Protein AF-A0A7S4JV51-F1 (afdb_monomer_lite)

pLDDT: mean 73.2, std 13.39, range [43.12, 92.25]

Organism: NCBI:txid265563

Secondary structure (DSSP, 8-state):
--HHHHHHHHHHHHHHHHHHHHHHHHHHHHHHHHHHHHGGGS--SSS--TT-PPPHHHHHHHHHHHHHHHS-HHHHHHHHHHHHHHHTSS--GGGGTS-S---HHHHHHHHHHHHHHHHHHHHHHHHHHHHHHS--

Foldseek 3Di:
DDPVVVVVVCVVCVVVVVVVVVVVVVVVVVVVVVCVVVCVVVVVVPDDDDPDQQDLVNLLVVLVVVLCVPDDPVVNVVVVVVVVVQVVDPDPPCQLVPPDPHDVSSVSSNVRSVVVNVVSVVVVVVVVVVVVVVPD

Radius of gyration: 22.99 Å; chains: 1; bounding box: 44×38×78 Å

Structure (mmCIF, N/CA/C/O backbone):
data_AF-A0A7S4JV51-F1
#
_entry.id   AF-A0A7S4JV51-F1
#
loop_
_atom_site.group_PDB
_atom_site.id
_atom_site.type_symbol
_atom_site.label_atom_id
_atom_site.label_alt_id
_atom_site.label_comp_id
_atom_site.label_asym_id
_atom_site.label_entity_id
_atom_site.label_seq_id
_atom_site.pdbx_PDB_ins_code
_atom_site.Cartn_x
_atom_site.Cartn_y
_atom_site.Cartn_z
_atom_site.occupancy
_atom_site.B_iso_or_equiv
_atom_site.auth_seq_id
_atom_site.auth_comp_id
_atom_site.auth_asym_id
_atom_site.auth_atom_id
_atom_site.pdbx_PDB_model_num
ATOM 1 N N . MET A 1 1 ? 30.224 0.756 -30.812 1.00 53.91 1 MET A N 1
ATOM 2 C CA . MET A 1 1 ? 29.598 -0.588 -30.850 1.00 53.91 1 MET A CA 1
ATOM 3 C C . MET A 1 1 ? 28.277 -0.477 -31.598 1.00 53.91 1 MET A C 1
ATOM 5 O O . MET A 1 1 ? 27.498 0.399 -31.263 1.00 53.91 1 MET A O 1
ATOM 9 N N . SER A 1 2 ? 28.060 -1.283 -32.641 1.00 64.44 2 SER A N 1
ATOM 10 C CA . SER A 1 2 ? 26.868 -1.190 -33.503 1.00 64.44 2 SER A CA 1
ATOM 11 C C . SER A 1 2 ? 25.630 -1.805 -32.838 1.00 64.44 2 SER A C 1
ATOM 13 O O . SER A 1 2 ? 25.707 -2.940 -32.365 1.00 64.44 2 SER A O 1
ATOM 15 N N . LEU A 1 3 ? 24.494 -1.095 -32.854 1.00 63.91 3 LEU A N 1
ATOM 16 C CA . LEU A 1 3 ? 23.195 -1.526 -32.300 1.00 63.91 3 LEU A CA 1
ATOM 17 C C . LEU A 1 3 ? 22.728 -2.891 -32.838 1.00 63.91 3 LEU A C 1
ATOM 19 O O . LEU A 1 3 ? 22.093 -3.661 -32.122 1.00 63.91 3 LEU A O 1
ATOM 23 N N . SER A 1 4 ? 23.123 -3.240 -34.063 1.00 67.25 4 SER A N 1
ATOM 24 C CA . SER A 1 4 ? 22.828 -4.537 -34.678 1.00 67.25 4 SER A CA 1
ATOM 25 C C . SER A 1 4 ? 23.433 -5.734 -33.932 1.00 67.25 4 SER A C 1
ATOM 27 O O . SER A 1 4 ? 22.827 -6.802 -33.920 1.00 67.25 4 SER A O 1
ATOM 29 N N . ARG A 1 5 ? 24.567 -5.568 -33.235 1.00 60.38 5 ARG A N 1
ATOM 30 C CA . ARG A 1 5 ? 25.188 -6.659 -32.457 1.00 60.38 5 ARG A CA 1
ATOM 31 C C . ARG A 1 5 ? 24.469 -6.941 -31.138 1.00 60.38 5 ARG A C 1
ATOM 33 O O . ARG A 1 5 ? 24.451 -8.084 -30.699 1.00 60.38 5 ARG A O 1
ATOM 40 N N . ILE A 1 6 ? 23.855 -5.926 -30.529 1.00 60.06 6 ILE A N 1
ATOM 41 C CA . ILE A 1 6 ? 23.120 -6.068 -29.261 1.00 60.06 6 ILE A CA 1
ATOM 42 C C . ILE A 1 6 ? 21.825 -6.862 -29.485 1.00 60.06 6 ILE A C 1
ATOM 44 O O . ILE A 1 6 ? 21.504 -7.760 -28.709 1.00 60.06 6 ILE A O 1
ATOM 48 N N . VAL A 1 7 ? 21.121 -6.592 -30.589 1.00 63.03 7 VAL A N 1
ATOM 49 C CA . VAL A 1 7 ? 19.871 -7.287 -30.941 1.00 63.03 7 VAL A CA 1
ATOM 50 C C . VAL A 1 7 ? 20.121 -8.754 -31.310 1.00 63.03 7 VAL A C 1
ATOM 52 O O . VAL A 1 7 ? 19.372 -9.630 -30.882 1.00 63.03 7 VAL A O 1
ATOM 55 N N . GLN A 1 8 ? 21.192 -9.044 -32.055 1.00 62.59 8 GLN A N 1
ATOM 56 C CA . GLN A 1 8 ? 21.574 -10.422 -32.391 1.00 62.59 8 GLN A CA 1
ATOM 57 C C . GLN A 1 8 ? 22.000 -11.220 -31.154 1.00 62.59 8 GLN A C 1
ATOM 59 O O . GLN A 1 8 ? 21.509 -12.324 -30.939 1.00 62.59 8 GLN A O 1
ATOM 64 N N . PHE A 1 9 ? 22.823 -10.624 -30.285 1.00 62.06 9 PHE A N 1
ATOM 65 C CA . PHE A 1 9 ? 23.243 -11.256 -29.035 1.00 62.06 9 PHE A CA 1
ATOM 66 C C . PHE A 1 9 ? 22.055 -11.603 -28.128 1.00 62.06 9 PHE A C 1
ATOM 68 O O . PHE A 1 9 ? 22.032 -12.679 -27.528 1.00 62.06 9 PHE A O 1
ATOM 75 N N . SER A 1 10 ? 21.052 -10.719 -28.067 1.00 60.72 10 SER A N 1
ATOM 76 C CA . SER A 1 10 ? 19.833 -10.943 -27.290 1.00 60.72 10 SER A CA 1
ATOM 77 C C . SER A 1 10 ? 19.025 -12.132 -27.808 1.00 60.72 10 SER A C 1
ATOM 79 O O . SER A 1 10 ? 18.506 -12.879 -26.991 1.00 60.72 10 SER A O 1
ATOM 81 N N . ARG A 1 11 ? 18.962 -12.363 -29.126 1.00 63.34 11 ARG A N 1
ATOM 82 C CA . ARG A 1 11 ? 18.209 -13.481 -29.718 1.00 63.34 11 ARG A CA 1
ATOM 83 C C . ARG A 1 11 ? 18.853 -14.841 -29.453 1.00 63.34 11 ARG A C 1
ATOM 85 O O . ARG A 1 11 ? 18.151 -15.768 -29.062 1.00 63.34 11 ARG A O 1
ATOM 92 N N . ASP A 1 12 ? 20.170 -14.933 -29.604 1.00 73.12 12 ASP A N 1
ATOM 93 C CA . ASP A 1 12 ? 20.888 -16.211 -29.491 1.00 73.12 12 ASP A CA 1
ATOM 94 C C . ASP A 1 12 ? 21.098 -16.637 -28.028 1.00 73.12 12 ASP A C 1
ATOM 96 O O . ASP A 1 12 ? 21.199 -17.824 -27.728 1.00 73.12 12 ASP A O 1
ATOM 100 N N . ASN A 1 13 ? 21.101 -15.678 -27.095 1.00 72.00 13 ASN A N 1
ATOM 101 C CA . ASN A 1 13 ? 21.308 -15.931 -25.666 1.00 72.00 13 ASN A CA 1
ATOM 102 C C . ASN A 1 13 ? 20.044 -15.720 -24.823 1.00 72.00 13 ASN A C 1
ATOM 104 O O . ASN A 1 13 ? 20.118 -15.825 -23.599 1.00 72.00 13 ASN A O 1
ATOM 108 N N . PHE A 1 14 ? 18.882 -15.449 -25.436 1.00 75.06 14 PHE A N 1
ATOM 109 C CA . PHE A 1 14 ? 17.637 -15.188 -24.703 1.00 75.06 14 PHE A CA 1
ATOM 110 C C . PHE A 1 14 ? 17.273 -16.342 -23.769 1.00 75.06 14 PHE A C 1
ATOM 112 O O . PHE A 1 14 ? 16.924 -16.116 -22.616 1.00 75.06 14 PHE A O 1
ATOM 119 N N . ALA A 1 15 ? 17.401 -17.584 -24.246 1.00 73.81 15 ALA A N 1
ATOM 120 C CA . ALA A 1 15 ? 17.102 -18.772 -23.452 1.00 73.81 15 ALA A CA 1
ATOM 121 C C . ALA A 1 15 ? 18.045 -18.905 -22.245 1.00 73.81 15 ALA A C 1
ATOM 123 O O . ALA A 1 15 ? 17.590 -19.171 -21.132 1.00 73.81 15 ALA A O 1
ATOM 124 N N . ALA A 1 16 ? 19.344 -18.659 -22.442 1.00 73.88 16 ALA A N 1
ATOM 125 C CA . ALA A 1 16 ? 20.330 -18.678 -21.366 1.00 73.88 16 ALA A CA 1
ATOM 126 C C . ALA A 1 16 ? 20.079 -17.550 -20.353 1.00 73.88 16 ALA A C 1
ATOM 128 O O . ALA A 1 16 ? 20.105 -17.786 -19.149 1.00 73.88 16 ALA A O 1
ATOM 129 N N . PHE A 1 17 ? 19.753 -16.348 -20.834 1.00 74.94 17 PHE A N 1
ATOM 130 C CA . PHE A 1 17 ? 19.404 -15.200 -20.002 1.00 74.94 17 PHE A CA 1
ATOM 131 C C . PHE A 1 17 ? 18.123 -15.434 -19.192 1.00 74.94 17 PHE A C 1
ATOM 133 O O . PHE A 1 17 ? 18.118 -15.200 -17.987 1.00 74.94 17 PHE A O 1
ATOM 140 N N . ALA A 1 18 ? 17.058 -15.934 -19.823 1.00 73.25 18 ALA A N 1
ATOM 141 C CA . ALA A 1 18 ? 15.791 -16.242 -19.162 1.00 73.25 18 ALA A CA 1
ATOM 142 C C . ALA A 1 18 ? 15.953 -17.351 -18.112 1.00 73.25 18 ALA A C 1
ATOM 144 O O . ALA A 1 18 ? 15.405 -17.267 -17.018 1.00 73.25 18 ALA A O 1
ATOM 145 N N . THR A 1 19 ? 16.753 -18.376 -18.410 1.00 75.38 19 THR A N 1
ATOM 146 C CA . THR A 1 19 ? 17.037 -19.450 -17.447 1.00 75.38 19 THR A CA 1
ATOM 147 C C . THR A 1 19 ? 17.868 -18.931 -16.273 1.00 75.38 19 THR A C 1
ATOM 149 O O . THR A 1 19 ? 17.576 -19.244 -15.119 1.00 75.38 19 THR A O 1
ATOM 152 N N . ALA A 1 20 ? 18.870 -18.090 -16.547 1.00 74.38 20 ALA A N 1
ATOM 153 C CA . ALA A 1 20 ? 19.701 -17.472 -15.520 1.00 74.38 20 ALA A CA 1
ATOM 154 C C . ALA A 1 20 ? 18.901 -16.515 -14.623 1.00 74.38 20 ALA A C 1
ATOM 156 O O . ALA A 1 20 ? 19.092 -16.529 -13.409 1.00 74.38 20 ALA A O 1
ATOM 157 N N . SER A 1 21 ? 17.986 -15.720 -15.187 1.00 76.75 21 SER A N 1
ATOM 158 C CA . SER A 1 21 ? 17.150 -14.799 -14.412 1.00 76.75 21 SER A CA 1
ATOM 159 C C . SER A 1 21 ? 16.170 -15.549 -13.512 1.00 76.75 21 SER A C 1
ATOM 161 O O . SER A 1 21 ? 16.101 -15.245 -12.324 1.00 76.75 21 SER A O 1
ATOM 163 N N . ILE A 1 22 ? 15.499 -16.587 -14.025 1.00 79.88 22 ILE A N 1
ATOM 164 C CA . ILE A 1 22 ? 14.615 -17.444 -13.221 1.00 79.88 22 ILE A CA 1
ATOM 165 C C . ILE A 1 22 ? 15.408 -18.124 -12.096 1.00 79.88 22 ILE A C 1
ATOM 167 O O . ILE A 1 22 ? 14.987 -18.079 -10.940 1.00 79.88 22 ILE A O 1
ATOM 171 N N . GLY A 1 23 ? 16.580 -18.694 -12.401 1.00 78.25 23 GLY A N 1
ATOM 172 C CA . GLY A 1 23 ? 17.444 -19.324 -11.399 1.00 78.25 23 GLY A CA 1
ATOM 173 C C . GLY A 1 23 ? 17.918 -18.346 -10.317 1.00 78.25 23 GLY A C 1
ATOM 174 O O . GLY A 1 23 ? 17.853 -18.657 -9.127 1.00 78.25 23 GLY A O 1
ATOM 175 N N . ALA A 1 24 ? 18.326 -17.136 -10.707 1.00 77.69 24 ALA A N 1
ATOM 176 C CA . ALA A 1 24 ? 18.741 -16.092 -9.773 1.00 77.69 24 ALA A CA 1
ATOM 177 C C . ALA A 1 24 ? 17.581 -15.622 -8.878 1.00 77.69 24 ALA A C 1
ATOM 179 O O . ALA A 1 24 ? 17.758 -15.489 -7.665 1.00 77.69 24 ALA A O 1
ATOM 180 N N . SER A 1 25 ? 16.384 -15.430 -9.440 1.00 79.75 25 SER A N 1
ATOM 181 C CA . SER A 1 25 ? 15.188 -15.060 -8.674 1.00 79.75 25 SER A CA 1
ATOM 182 C C . SER A 1 25 ? 14.770 -16.150 -7.686 1.00 79.75 25 SER A C 1
ATOM 184 O O . SER A 1 25 ? 14.356 -15.824 -6.576 1.00 79.75 25 SER A O 1
ATOM 186 N N . MET A 1 26 ? 14.922 -17.430 -8.039 1.00 82.38 26 MET A N 1
ATOM 187 C CA . MET A 1 26 ? 14.652 -18.542 -7.121 1.00 82.38 26 MET A CA 1
ATOM 188 C C . MET A 1 26 ? 15.627 -18.563 -5.940 1.00 82.38 26 MET A C 1
ATOM 190 O O . MET A 1 26 ? 15.190 -18.729 -4.804 1.00 82.38 26 MET A O 1
ATOM 194 N N . LEU A 1 27 ? 16.926 -18.347 -6.176 1.00 77.31 27 LEU A N 1
ATOM 195 C CA . LEU A 1 27 ? 17.925 -18.291 -5.101 1.00 77.31 27 LEU A CA 1
ATOM 196 C C . LEU A 1 27 ? 17.722 -17.079 -4.188 1.00 77.31 27 LEU A C 1
ATOM 198 O O . LEU A 1 27 ? 17.800 -17.216 -2.968 1.00 77.31 27 LEU A O 1
ATOM 202 N N . ALA A 1 28 ? 17.412 -15.913 -4.760 1.00 80.44 28 ALA A N 1
ATOM 203 C CA . ALA A 1 28 ? 17.079 -14.720 -3.988 1.00 80.44 28 ALA A CA 1
ATOM 204 C C . ALA A 1 28 ? 15.801 -14.933 -3.161 1.00 80.44 28 ALA A C 1
ATOM 206 O O . ALA A 1 28 ? 15.790 -14.660 -1.962 1.00 80.44 28 ALA A O 1
ATOM 207 N N . GLY A 1 29 ? 14.756 -15.500 -3.771 1.00 76.94 29 GLY A N 1
ATOM 208 C CA . GLY A 1 29 ? 13.514 -15.858 -3.087 1.00 76.94 29 GLY A CA 1
ATOM 209 C C . GLY A 1 29 ? 13.741 -16.854 -1.951 1.00 76.94 29 GLY A C 1
ATOM 210 O O . GLY A 1 29 ? 13.232 -16.647 -0.853 1.00 76.94 29 GLY A O 1
ATOM 211 N N . TRP A 1 30 ? 14.561 -17.886 -2.173 1.00 87.06 30 TRP A N 1
ATOM 212 C CA . TRP A 1 30 ? 14.925 -18.866 -1.147 1.00 87.06 30 TRP A CA 1
ATOM 213 C C . TRP A 1 30 ? 15.754 -18.254 -0.016 1.00 87.06 30 TRP A C 1
ATOM 215 O O . TRP A 1 30 ? 15.505 -18.564 1.147 1.00 87.06 30 TRP A O 1
ATOM 225 N N . ALA A 1 31 ? 16.693 -17.355 -0.316 1.00 76.94 31 ALA A N 1
ATOM 226 C CA . ALA A 1 31 ? 17.466 -16.644 0.699 1.00 76.94 31 ALA A CA 1
ATOM 227 C C . ALA A 1 31 ? 16.571 -15.727 1.551 1.00 76.94 31 ALA A C 1
ATOM 229 O O . ALA A 1 31 ? 16.680 -15.739 2.778 1.00 76.94 31 ALA A O 1
ATOM 230 N N . CYS A 1 32 ? 15.638 -14.998 0.927 1.00 72.06 32 CYS A N 1
ATOM 231 C CA . CYS A 1 32 ? 14.639 -14.193 1.631 1.00 72.06 32 CYS A CA 1
ATOM 232 C C . CYS A 1 32 ? 13.710 -15.062 2.490 1.00 72.06 32 CYS A C 1
ATOM 234 O O . CYS A 1 32 ? 13.499 -14.738 3.657 1.00 72.06 32 CYS A O 1
ATOM 236 N N . LEU A 1 33 ? 13.205 -16.187 1.966 1.00 73.94 33 LEU A N 1
ATOM 237 C CA . LEU A 1 33 ? 12.386 -17.121 2.749 1.00 73.94 33 LEU A CA 1
ATOM 238 C C . LEU A 1 33 ? 13.174 -17.722 3.914 1.00 73.94 33 LEU A C 1
ATOM 240 O O . LEU A 1 33 ? 12.666 -17.765 5.025 1.00 73.94 33 LEU A O 1
ATOM 244 N N . SER A 1 34 ? 14.426 -18.121 3.689 1.00 75.69 34 SER A N 1
ATOM 245 C CA . SER A 1 34 ? 15.298 -18.684 4.727 1.00 75.69 34 SER A CA 1
ATOM 246 C C . SER A 1 34 ? 15.610 -17.663 5.820 1.00 75.69 34 SER A C 1
ATOM 248 O O . SER A 1 34 ? 15.732 -18.026 6.988 1.00 75.69 34 SER A O 1
ATOM 250 N N . PHE A 1 35 ? 15.724 -16.381 5.461 1.00 73.25 35 PHE A N 1
ATOM 251 C CA . PHE A 1 35 ? 15.873 -15.291 6.420 1.00 73.25 35 PHE A CA 1
ATOM 252 C C . PHE A 1 35 ? 14.589 -15.073 7.230 1.00 73.25 35 PHE A C 1
ATOM 254 O O . PHE A 1 35 ? 14.667 -14.906 8.442 1.00 73.25 35 PHE A O 1
ATOM 261 N N . VAL A 1 36 ? 13.412 -15.159 6.603 1.00 69.12 36 VAL A N 1
ATOM 262 C CA . VAL A 1 36 ? 12.109 -15.083 7.291 1.00 69.12 36 VAL A CA 1
ATOM 263 C C . VAL A 1 36 ? 11.869 -16.304 8.191 1.00 69.12 36 VAL A C 1
ATOM 265 O O . VAL A 1 36 ? 11.412 -16.153 9.321 1.00 69.12 36 VAL A O 1
ATOM 268 N N . GLU A 1 37 ? 12.224 -17.511 7.745 1.00 67.62 37 GLU A N 1
ATOM 269 C CA . GLU A 1 37 ? 12.078 -18.745 8.524 1.00 67.62 37 GLU A CA 1
ATOM 270 C C . GLU A 1 37 ? 13.070 -18.821 9.688 1.00 67.62 37 GLU A C 1
ATOM 272 O O . GLU A 1 37 ? 12.680 -19.214 10.786 1.00 67.62 37 GLU A O 1
ATOM 277 N N . ARG A 1 38 ? 14.322 -18.379 9.508 1.00 60.53 38 ARG A N 1
ATOM 278 C CA . ARG A 1 38 ? 15.267 -18.188 10.629 1.00 60.53 38 ARG A CA 1
ATOM 279 C C . ARG A 1 38 ? 14.876 -17.002 11.513 1.00 60.53 38 ARG A C 1
ATOM 281 O O . ARG A 1 38 ? 15.148 -17.009 12.709 1.00 60.53 38 ARG A O 1
ATOM 288 N N . GLY A 1 39 ? 14.176 -16.029 10.941 1.00 52.41 39 GLY A N 1
ATOM 289 C CA . GLY A 1 39 ? 13.546 -14.901 11.616 1.00 52.41 39 GLY A CA 1
ATOM 290 C C . GLY A 1 39 ? 12.303 -15.263 12.431 1.00 52.41 39 GLY A C 1
ATOM 291 O O . GLY A 1 39 ? 11.763 -14.381 13.086 1.00 52.41 39 GLY A O 1
ATOM 292 N N . LYS A 1 40 ? 11.881 -16.537 12.507 1.00 51.06 40 LYS A N 1
ATOM 293 C CA . LYS A 1 40 ? 10.906 -17.003 13.519 1.00 51.06 40 LYS A CA 1
ATOM 294 C C . LYS A 1 40 ? 11.438 -16.965 14.965 1.00 51.06 40 LYS A C 1
ATOM 296 O O . LYS A 1 40 ? 10.714 -17.340 15.878 1.00 51.06 40 LYS A O 1
ATOM 301 N N . GLY A 1 41 ? 12.660 -16.469 15.190 1.00 47.34 41 GLY A N 1
ATOM 302 C CA . GLY A 1 41 ? 13.113 -15.937 16.487 1.00 47.34 41 GLY A CA 1
ATOM 303 C C . GLY A 1 41 ? 12.759 -14.457 16.729 1.00 47.34 41 GLY A C 1
ATOM 304 O O . GLY A 1 41 ? 12.921 -13.962 17.834 1.00 47.34 41 GLY A O 1
ATOM 305 N N . ILE A 1 42 ? 12.243 -13.759 15.715 1.00 48.66 42 ILE A N 1
ATOM 306 C CA . ILE A 1 42 ? 11.669 -12.403 15.764 1.00 48.66 42 ILE A CA 1
ATOM 307 C C . ILE A 1 42 ? 10.151 -12.501 15.497 1.00 48.66 42 ILE A C 1
ATOM 309 O O . ILE A 1 42 ? 9.527 -11.648 14.878 1.00 48.66 42 ILE A O 1
ATOM 313 N N . SER A 1 43 ? 9.523 -13.587 15.955 1.00 47.06 43 SER A N 1
ATOM 314 C CA . SER A 1 43 ? 8.077 -13.607 16.221 1.00 47.06 43 SER A CA 1
ATOM 315 C C . SER A 1 43 ? 7.763 -13.190 17.661 1.00 47.06 43 SER A C 1
ATOM 317 O O . SER A 1 43 ? 6.651 -13.407 18.121 1.00 47.06 43 SER A O 1
ATOM 319 N N . ASP A 1 44 ? 8.709 -12.527 18.336 1.00 43.97 44 ASP A N 1
ATOM 320 C CA . ASP A 1 44 ? 8.486 -11.823 19.604 1.00 43.97 44 ASP A CA 1
ATOM 321 C C . ASP A 1 44 ? 8.478 -10.290 19.418 1.00 43.97 44 ASP A C 1
ATOM 323 O O . ASP A 1 44 ? 8.950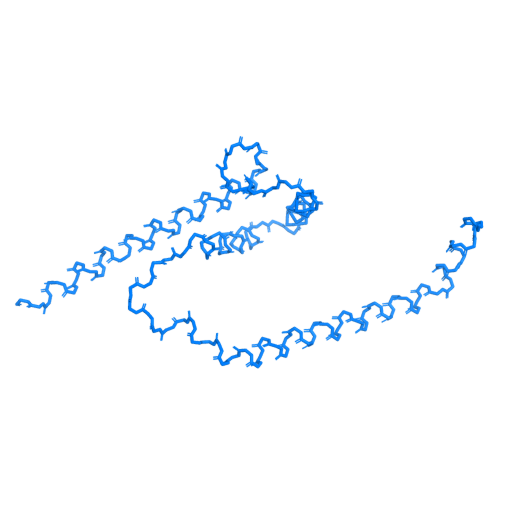 -9.518 20.245 1.00 43.97 44 ASP A O 1
ATOM 327 N N . CYS A 1 45 ? 7.949 -9.822 18.283 1.00 44.50 45 CYS A N 1
ATOM 328 C CA . CYS A 1 45 ? 7.436 -8.451 18.148 1.00 44.50 45 CYS A CA 1
ATOM 329 C C . CYS A 1 45 ? 5.898 -8.430 18.144 1.00 44.50 45 CYS A C 1
ATOM 331 O O . CYS A 1 45 ? 5.294 -7.439 17.742 1.00 44.50 45 CYS A O 1
ATOM 333 N N . GLY A 1 46 ? 5.274 -9.551 18.526 1.00 46.84 46 GLY A N 1
ATOM 334 C CA . GLY A 1 46 ? 3.826 -9.745 18.500 1.00 46.84 46 GLY A CA 1
ATOM 335 C C . GLY A 1 46 ? 3.166 -9.866 19.870 1.00 46.84 46 GLY A C 1
ATOM 336 O O . GLY A 1 46 ? 1.968 -9.635 19.944 1.00 46.84 46 GLY A O 1
ATOM 337 N N . ASP A 1 47 ? 3.898 -10.185 20.942 1.00 47.75 47 ASP A N 1
ATOM 338 C CA . ASP A 1 47 ? 3.256 -10.549 22.212 1.00 47.75 47 ASP A CA 1
ATOM 339 C C . ASP A 1 47 ? 4.179 -10.315 23.423 1.00 47.75 47 ASP A C 1
ATOM 341 O O . ASP A 1 47 ? 4.608 -11.272 24.053 1.00 47.75 47 ASP A O 1
ATOM 345 N N . ARG A 1 48 ? 4.504 -9.047 23.758 1.00 43.12 48 ARG A N 1
ATOM 346 C CA . ARG A 1 48 ? 4.912 -8.610 25.129 1.00 43.12 48 ARG A CA 1
ATOM 347 C C . ARG A 1 48 ? 5.266 -7.124 25.288 1.00 43.12 48 ARG A C 1
ATOM 349 O O . ARG A 1 48 ? 6.187 -6.762 26.013 1.00 43.12 48 ARG A O 1
ATOM 356 N N . LEU A 1 49 ? 4.482 -6.228 24.697 1.00 48.72 49 LEU A N 1
ATOM 357 C CA . LEU A 1 49 ? 4.386 -4.868 25.234 1.00 48.72 49 LEU A CA 1
ATOM 358 C C . LEU A 1 49 ? 2.925 -4.567 25.528 1.00 48.72 49 LEU A C 1
ATOM 360 O O . LEU A 1 49 ? 2.163 -4.121 24.668 1.00 48.72 49 LEU A O 1
ATOM 364 N N . GLU A 1 50 ? 2.557 -4.851 26.775 1.00 46.91 50 GLU A N 1
ATOM 365 C CA . GLU A 1 50 ? 1.436 -4.230 27.468 1.00 46.91 50 GLU A CA 1
ATOM 366 C C . GLU A 1 50 ? 1.328 -2.756 27.028 1.00 46.91 50 GLU A C 1
ATOM 368 O O . GLU A 1 50 ? 2.202 -1.937 27.300 1.00 46.91 50 GLU A O 1
ATOM 373 N N . GLY A 1 51 ? 0.285 -2.420 26.263 1.00 53.44 51 GLY A N 1
ATOM 374 C CA . GLY A 1 51 ? -0.026 -1.034 25.900 1.00 53.44 51 GLY A CA 1
ATOM 375 C C . GLY A 1 51 ? 0.585 -0.473 24.608 1.00 53.44 51 GLY A C 1
ATOM 376 O O . GLY A 1 51 ? 0.456 0.732 24.382 1.00 53.44 51 GLY A O 1
ATOM 377 N N . ASN A 1 52 ? 1.176 -1.263 23.704 1.00 61.06 52 ASN A N 1
ATOM 378 C CA . ASN A 1 52 ? 1.873 -0.692 22.538 1.00 61.06 52 ASN A CA 1
ATOM 379 C C . ASN A 1 52 ? 0.931 -0.146 21.450 1.00 61.06 52 ASN A C 1
ATOM 381 O O . ASN A 1 52 ? 0.343 -0.923 20.705 1.00 61.06 52 ASN A O 1
ATOM 385 N N . THR A 1 53 ? 0.726 1.174 21.408 1.00 69.81 53 THR A N 1
ATOM 386 C CA . THR A 1 53 ? -0.124 1.894 20.431 1.00 69.81 53 THR A CA 1
ATOM 387 C C . THR A 1 53 ? 0.281 1.548 19.004 1.00 69.81 53 THR A C 1
ATOM 389 O O . THR A 1 53 ? 1.468 1.604 18.701 1.00 69.81 53 THR A O 1
ATOM 392 N N . MET A 1 54 ? -0.687 1.203 18.140 1.00 79.19 54 MET A N 1
ATOM 393 C CA . MET A 1 54 ? -0.407 0.948 16.721 1.00 79.19 54 MET A CA 1
ATOM 394 C C . MET A 1 54 ? 0.374 2.129 16.130 1.00 79.19 54 MET A C 1
ATOM 396 O O . MET A 1 54 ? -0.087 3.274 16.188 1.00 79.19 54 MET A O 1
ATOM 400 N N . SER A 1 55 ? 1.559 1.843 15.587 1.00 83.88 55 SER A N 1
ATOM 401 C CA . SER A 1 55 ? 2.401 2.858 14.951 1.00 83.88 55 SER A CA 1
ATOM 402 C C . SER A 1 55 ? 1.803 3.292 13.611 1.00 83.88 55 SER A C 1
ATOM 404 O O . SER A 1 55 ? 1.141 2.504 12.932 1.00 83.88 55 SER A O 1
ATOM 406 N N . ARG A 1 56 ? 2.069 4.538 13.198 1.00 80.12 56 ARG A N 1
ATOM 407 C CA . ARG A 1 56 ? 1.617 5.074 11.904 1.00 80.12 56 ARG A CA 1
ATOM 408 C C . ARG A 1 56 ? 2.136 4.232 10.738 1.00 80.12 56 ARG A C 1
ATOM 410 O O . ARG A 1 56 ? 1.362 3.890 9.850 1.00 80.12 56 ARG A O 1
ATOM 417 N N . ASP A 1 57 ? 3.403 3.828 10.781 1.00 79.88 57 ASP A N 1
ATOM 418 C CA . ASP A 1 57 ? 4.010 3.015 9.721 1.00 79.88 57 ASP A CA 1
ATOM 419 C C . ASP A 1 57 ? 3.354 1.632 9.623 1.00 79.88 57 ASP A C 1
ATOM 421 O O . ASP A 1 57 ? 3.075 1.138 8.532 1.00 79.88 57 ASP A O 1
ATOM 425 N N . GLU A 1 58 ? 3.028 1.027 10.769 1.00 82.88 58 GLU A N 1
ATOM 426 C CA . GLU A 1 58 ? 2.318 -0.253 10.822 1.00 82.88 58 GLU A CA 1
ATOM 427 C C . GLU A 1 58 ? 0.912 -0.133 10.217 1.00 82.88 58 GLU A C 1
ATOM 429 O O . GLU A 1 58 ? 0.494 -0.992 9.432 1.00 82.88 58 GLU A O 1
ATOM 434 N N . ALA A 1 59 ? 0.191 0.943 10.543 1.00 83.50 59 ALA A N 1
ATOM 435 C CA . ALA A 1 59 ? -1.135 1.215 10.000 1.00 83.50 59 ALA A CA 1
ATOM 436 C C . ALA A 1 59 ? -1.094 1.428 8.478 1.00 83.50 59 ALA A C 1
ATOM 438 O O . ALA A 1 59 ? -1.928 0.878 7.758 1.00 83.50 59 ALA A O 1
ATOM 439 N N . VAL A 1 60 ? -0.097 2.161 7.974 1.00 83.69 60 VAL A N 1
ATOM 440 C CA . VAL A 1 60 ? 0.101 2.389 6.533 1.00 83.69 60 VAL A CA 1
ATOM 441 C C . VAL A 1 60 ? 0.411 1.081 5.808 1.00 83.69 60 VAL A C 1
ATOM 443 O O . VAL A 1 60 ? -0.221 0.785 4.795 1.00 83.69 60 VAL A O 1
ATOM 446 N N . VAL A 1 61 ? 1.317 0.252 6.334 1.00 85.00 61 VAL A N 1
ATOM 447 C CA . VAL A 1 61 ? 1.653 -1.045 5.720 1.00 85.00 61 VAL A CA 1
ATOM 448 C C . VAL A 1 61 ? 0.439 -1.975 5.697 1.00 85.00 61 VAL A C 1
ATOM 450 O O . VAL A 1 61 ? 0.164 -2.610 4.676 1.00 85.00 61 VAL A O 1
ATOM 453 N N . ARG A 1 62 ? -0.343 -2.037 6.781 1.00 85.19 62 ARG A N 1
ATOM 454 C CA . ARG A 1 62 ? -1.586 -2.826 6.794 1.00 85.19 62 ARG A CA 1
ATOM 455 C C . ARG A 1 62 ? -2.603 -2.303 5.783 1.00 85.19 62 ARG A C 1
ATOM 457 O O . ARG A 1 62 ? -3.193 -3.109 5.064 1.00 85.19 62 ARG A O 1
ATOM 464 N N . ALA A 1 63 ? -2.763 -0.987 5.682 1.00 86.94 63 ALA A N 1
ATOM 465 C CA . ALA A 1 63 ? -3.645 -0.363 4.703 1.00 86.94 63 ALA A CA 1
ATOM 466 C C . ALA A 1 63 ? -3.194 -0.626 3.255 1.00 86.94 63 ALA A C 1
ATOM 468 O O . ALA A 1 63 ? -4.035 -0.896 2.400 1.00 86.94 63 ALA A O 1
ATOM 469 N N . MET A 1 64 ? -1.886 -0.639 2.972 1.00 86.19 64 MET A N 1
ATOM 470 C CA . MET A 1 64 ? -1.348 -1.042 1.664 1.00 86.19 64 MET A CA 1
ATOM 471 C C . MET A 1 64 ? -1.736 -2.477 1.310 1.00 86.19 64 MET A C 1
ATOM 473 O O . MET A 1 64 ? -2.205 -2.733 0.201 1.00 86.19 64 MET A O 1
ATOM 477 N N . VAL A 1 65 ? -1.563 -3.409 2.252 1.00 87.44 65 VAL A N 1
ATOM 478 C CA . VAL A 1 65 ? -1.896 -4.826 2.046 1.00 87.44 65 VAL A CA 1
ATOM 479 C C . VAL A 1 65 ? -3.398 -5.007 1.829 1.00 87.44 65 VAL A C 1
ATOM 481 O O . VAL A 1 65 ? -3.803 -5.760 0.945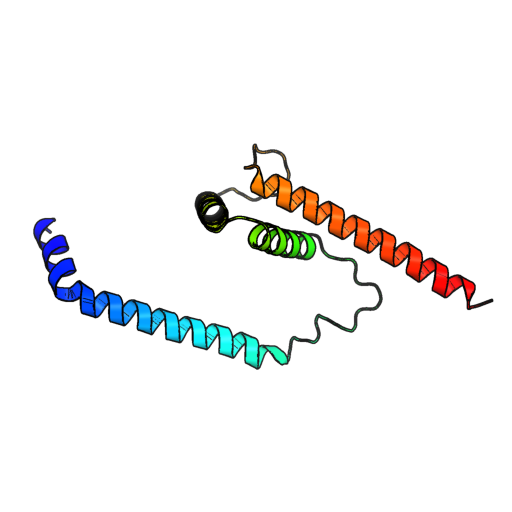 1.00 87.44 65 VAL A O 1
ATOM 484 N N . GLU A 1 66 ? -4.233 -4.317 2.604 1.00 85.88 66 GLU A N 1
ATOM 485 C CA . GLU A 1 66 ? -5.689 -4.374 2.449 1.00 85.88 66 GLU A CA 1
ATOM 486 C C . GLU A 1 66 ? -6.140 -3.763 1.114 1.00 85.88 66 GLU A C 1
ATOM 488 O O . GLU A 1 66 ? -6.935 -4.374 0.399 1.00 85.88 66 GLU A O 1
ATOM 493 N N . ASN A 1 67 ? -5.569 -2.622 0.716 1.00 87.81 67 ASN A N 1
ATOM 494 C CA . ASN A 1 67 ? -5.825 -2.018 -0.590 1.00 87.81 67 ASN A CA 1
ATOM 495 C C . ASN A 1 67 ? -5.412 -2.956 -1.735 1.00 87.81 67 ASN A C 1
ATOM 497 O O . ASN A 1 67 ? -6.172 -3.126 -2.686 1.00 87.81 67 ASN A O 1
ATOM 501 N N . ALA A 1 68 ? -4.258 -3.621 -1.625 1.00 87.12 68 ALA A N 1
ATOM 502 C CA . ALA A 1 68 ? -3.788 -4.566 -2.636 1.00 87.12 68 ALA A CA 1
ATOM 503 C C . ALA A 1 68 ? -4.683 -5.810 -2.752 1.00 87.12 68 ALA A C 1
ATOM 505 O O . ALA A 1 68 ? -4.905 -6.313 -3.852 1.00 87.12 68 ALA A O 1
ATOM 506 N N . ARG A 1 69 ? -5.230 -6.299 -1.632 1.00 88.12 69 ARG A N 1
ATOM 507 C CA . ARG A 1 69 ? -6.179 -7.427 -1.618 1.00 88.12 69 ARG A CA 1
ATOM 508 C C . ARG A 1 69 ? -7.528 -7.077 -2.242 1.00 88.12 69 ARG A C 1
ATOM 510 O O . ARG A 1 69 ? -8.145 -7.947 -2.847 1.00 88.12 69 ARG A O 1
ATOM 517 N N . ASN A 1 70 ? -7.970 -5.832 -2.082 1.00 87.81 70 ASN A N 1
ATOM 518 C CA . ASN A 1 70 ? -9.272 -5.365 -2.558 1.00 87.81 70 ASN A CA 1
ATOM 519 C C . ASN A 1 70 ? -9.236 -4.764 -3.975 1.00 87.81 70 ASN A C 1
ATOM 521 O O . ASN A 1 70 ? -10.292 -4.474 -4.533 1.00 87.81 70 ASN A O 1
ATOM 525 N N . SER A 1 71 ? -8.050 -4.569 -4.556 1.00 86.94 71 SER A N 1
ATOM 526 C CA . SER A 1 71 ? -7.876 -4.037 -5.912 1.00 86.94 71 SER A CA 1
ATOM 527 C C . SER A 1 71 ? -7.785 -5.156 -6.949 1.00 86.94 71 SER A C 1
ATOM 529 O O . SER A 1 71 ? -7.343 -6.272 -6.662 1.00 86.94 71 SER A O 1
ATOM 531 N N . THR A 1 72 ? -8.158 -4.860 -8.192 1.00 92.25 72 THR A N 1
ATOM 532 C CA . THR A 1 72 ? -7.939 -5.788 -9.308 1.00 92.25 72 THR A CA 1
ATOM 533 C C . THR A 1 72 ? -6.446 -5.940 -9.617 1.00 92.25 72 THR A C 1
ATOM 535 O O . THR A 1 72 ? -5.624 -5.078 -9.302 1.00 92.25 72 THR A O 1
ATOM 538 N N . TRP A 1 73 ? -6.070 -7.037 -10.286 1.00 86.06 73 TRP A N 1
ATOM 539 C CA . TRP A 1 73 ? -4.674 -7.285 -10.676 1.00 86.06 73 TRP A CA 1
ATOM 540 C C . TRP A 1 73 ? -4.076 -6.133 -11.503 1.00 86.06 73 TRP A C 1
ATOM 542 O O . TRP A 1 73 ? -2.908 -5.790 -11.334 1.00 86.06 73 TRP A O 1
ATOM 552 N N . ARG A 1 74 ? -4.890 -5.520 -12.374 1.00 91.06 74 ARG A N 1
ATOM 553 C CA . ARG A 1 74 ? -4.481 -4.409 -13.233 1.00 91.06 74 ARG A CA 1
ATOM 554 C C . ARG A 1 74 ? -4.238 -3.140 -12.417 1.00 91.06 74 ARG A C 1
ATOM 556 O O . ARG A 1 74 ? -3.193 -2.521 -12.575 1.00 91.06 74 ARG A O 1
ATOM 563 N N . GLU A 1 75 ? -5.156 -2.801 -11.515 1.00 85.38 75 GLU A N 1
ATOM 564 C CA . GLU A 1 75 ? -4.997 -1.656 -10.610 1.00 85.38 75 GLU A CA 1
ATOM 565 C C . GLU A 1 75 ? -3.775 -1.823 -9.703 1.00 85.38 75 GLU A C 1
ATOM 567 O O . GLU A 1 75 ? -3.045 -0.866 -9.477 1.00 85.38 75 GLU A O 1
ATOM 572 N N . ASN A 1 76 ? -3.490 -3.039 -9.228 1.00 88.75 76 ASN A N 1
ATOM 573 C CA . ASN A 1 76 ? -2.287 -3.304 -8.437 1.00 88.75 76 ASN A CA 1
ATOM 574 C C . ASN A 1 76 ? -0.995 -3.032 -9.211 1.00 88.75 76 ASN A C 1
ATOM 576 O O . ASN A 1 76 ? -0.062 -2.461 -8.648 1.00 88.75 76 ASN A O 1
ATOM 580 N N . LEU A 1 77 ? -0.937 -3.409 -10.491 1.00 85.25 77 LEU A N 1
ATOM 581 C CA . LEU A 1 77 ? 0.217 -3.111 -11.339 1.00 85.25 77 LEU A CA 1
ATOM 582 C C . LEU A 1 77 ? 0.356 -1.612 -11.607 1.00 85.25 77 LEU A C 1
ATOM 584 O O . LEU A 1 77 ? 1.463 -1.086 -11.518 1.00 85.25 77 LEU A O 1
ATOM 588 N N . GLU A 1 78 ? -0.748 -0.923 -11.894 1.00 87.00 78 GLU A N 1
ATOM 589 C CA . GLU A 1 78 ? -0.750 0.529 -12.105 1.00 87.00 78 GLU A CA 1
ATOM 590 C C . GLU A 1 78 ? -0.324 1.276 -10.823 1.00 87.00 78 GLU A C 1
ATOM 592 O O . GLU A 1 78 ? 0.532 2.162 -10.877 1.00 87.00 78 GLU A O 1
ATOM 597 N N . ASN A 1 79 ? -0.813 0.853 -9.653 1.00 87.38 79 ASN A N 1
ATOM 598 C CA . ASN A 1 79 ? -0.421 1.400 -8.350 1.00 87.38 79 ASN A CA 1
ATOM 599 C C . ASN A 1 79 ? 1.061 1.147 -8.044 1.00 87.38 79 ASN A C 1
ATOM 601 O O . ASN A 1 79 ? 1.754 2.052 -7.583 1.00 87.38 79 ASN A O 1
ATOM 605 N N . ALA A 1 80 ? 1.567 -0.061 -8.316 1.00 85.06 80 ALA A N 1
ATOM 606 C CA . ALA A 1 80 ? 2.971 -0.404 -8.100 1.00 85.06 80 ALA A CA 1
ATOM 607 C C . ALA A 1 80 ? 3.902 0.394 -9.023 1.00 85.06 80 ALA A C 1
ATOM 609 O O . ALA A 1 80 ? 4.915 0.917 -8.561 1.00 85.06 80 ALA A O 1
ATOM 610 N N . ALA A 1 81 ? 3.536 0.545 -10.299 1.00 85.56 81 ALA A N 1
ATOM 611 C CA . ALA A 1 81 ? 4.284 1.359 -11.253 1.00 85.56 81 ALA A CA 1
ATOM 612 C C . ALA A 1 81 ? 4.309 2.834 -10.827 1.00 85.56 81 ALA A C 1
ATOM 614 O O . ALA A 1 81 ? 5.376 3.444 -10.789 1.00 85.56 81 ALA A O 1
ATOM 615 N N . SER A 1 82 ? 3.157 3.383 -10.425 1.00 84.06 82 SER A N 1
ATOM 616 C CA . SER A 1 82 ? 3.064 4.761 -9.932 1.00 84.06 82 SER A CA 1
ATOM 617 C C . SER A 1 82 ? 3.856 4.962 -8.637 1.00 84.06 82 SER A C 1
ATOM 619 O O . SER A 1 82 ? 4.537 5.973 -8.476 1.00 84.06 82 SER A O 1
ATOM 621 N N . ALA A 1 83 ? 3.831 3.988 -7.724 1.00 82.62 83 ALA A N 1
ATOM 622 C CA . ALA A 1 83 ? 4.645 4.021 -6.516 1.00 82.62 83 ALA A CA 1
ATOM 623 C C . ALA A 1 83 ? 6.141 4.004 -6.860 1.00 82.62 83 ALA A C 1
ATOM 625 O O . ALA A 1 83 ? 6.892 4.823 -6.338 1.00 82.62 83 ALA A O 1
ATOM 626 N N . GLN A 1 84 ? 6.576 3.128 -7.768 1.00 81.56 84 GLN A N 1
ATOM 627 C CA . GLN A 1 84 ? 7.977 3.006 -8.168 1.00 81.56 84 GLN A CA 1
ATOM 628 C C . GLN A 1 84 ? 8.502 4.265 -8.867 1.00 81.56 84 GLN A C 1
ATOM 630 O O . GLN A 1 84 ? 9.585 4.735 -8.523 1.00 81.56 84 GLN A O 1
ATOM 635 N N . GLU A 1 85 ? 7.742 4.832 -9.808 1.00 79.56 85 GLU A N 1
ATOM 636 C CA . GLU A 1 85 ? 8.077 6.106 -10.464 1.00 79.56 85 GLU A CA 1
ATOM 637 C C . GLU A 1 85 ? 8.277 7.212 -9.427 1.00 79.56 85 GLU A C 1
ATOM 639 O O . GLU A 1 85 ? 9.182 8.042 -9.534 1.00 79.56 85 GLU A O 1
ATOM 644 N N . ARG A 1 86 ? 7.453 7.186 -8.376 1.00 72.69 86 ARG A N 1
ATOM 645 C CA . ARG A 1 86 ? 7.562 8.131 -7.282 1.00 72.69 86 ARG A CA 1
ATOM 646 C C . ARG A 1 86 ? 8.798 7.858 -6.426 1.00 72.69 86 ARG A C 1
ATOM 648 O O . ARG A 1 86 ? 9.630 8.742 -6.302 1.00 72.69 86 ARG A O 1
ATOM 655 N N . PHE A 1 87 ? 9.013 6.652 -5.918 1.00 71.88 87 PHE A N 1
ATOM 656 C CA . PHE A 1 87 ? 10.199 6.348 -5.102 1.00 71.88 87 PHE A CA 1
ATOM 657 C C . PHE A 1 87 ? 11.539 6.518 -5.840 1.00 71.88 87 PHE A C 1
ATOM 659 O O . PHE A 1 87 ? 12.561 6.730 -5.192 1.00 71.88 87 PHE A O 1
ATOM 666 N N . ALA A 1 88 ? 11.553 6.463 -7.174 1.00 71.75 88 ALA A N 1
ATOM 667 C CA . ALA A 1 88 ? 12.762 6.636 -7.979 1.00 71.75 88 ALA A CA 1
ATOM 668 C C . ALA A 1 88 ? 13.268 8.092 -8.074 1.00 71.75 88 ALA A C 1
ATOM 670 O O . ALA A 1 88 ? 14.384 8.311 -8.547 1.00 71.75 88 ALA A O 1
ATOM 671 N N . LEU A 1 89 ? 12.479 9.087 -7.652 1.00 66.62 89 LEU A N 1
ATOM 672 C CA . LEU A 1 89 ? 12.836 10.504 -7.759 1.00 66.62 89 LEU A CA 1
ATOM 673 C C . LEU A 1 89 ? 13.321 11.065 -6.401 1.00 66.62 89 LEU A C 1
ATOM 675 O O . LEU A 1 89 ? 12.595 10.943 -5.412 1.00 66.62 89 LEU A O 1
ATOM 679 N N . PRO A 1 90 ? 14.514 11.692 -6.328 1.00 56.75 90 PRO A N 1
ATOM 680 C CA . PRO A 1 90 ? 15.056 12.254 -5.086 1.00 56.75 90 PRO A CA 1
ATOM 681 C C . PRO A 1 90 ? 14.244 13.468 -4.590 1.00 56.75 90 PRO A C 1
ATOM 683 O O . PRO A 1 90 ? 13.807 14.282 -5.399 1.00 56.75 90 PRO A O 1
ATOM 686 N N . GLY A 1 91 ? 14.078 13.600 -3.262 1.00 62.94 91 GLY A N 1
ATOM 687 C CA . GLY A 1 91 ? 13.385 14.731 -2.608 1.00 62.94 91 GLY A CA 1
ATOM 688 C C . GLY A 1 91 ? 11.945 14.460 -2.146 1.00 62.94 91 GLY A C 1
ATOM 689 O O . GLY A 1 91 ? 11.104 15.341 -2.247 1.00 62.94 91 GLY A O 1
ATOM 690 N N . ARG A 1 92 ? 11.631 13.240 -1.686 1.00 60.25 92 ARG A N 1
ATOM 691 C CA . ARG A 1 92 ? 10.250 12.785 -1.418 1.00 60.25 92 ARG A CA 1
ATOM 692 C C . ARG A 1 92 ? 9.974 12.385 0.027 1.00 60.25 92 ARG A C 1
ATOM 694 O O . ARG A 1 92 ? 9.381 11.338 0.286 1.00 60.25 92 ARG A O 1
ATOM 701 N N . GLU A 1 93 ? 10.376 13.227 0.966 1.00 60.22 93 GLU A N 1
ATOM 702 C CA . GLU A 1 93 ? 9.955 13.063 2.364 1.00 60.22 93 GLU A CA 1
ATOM 703 C C . GLU A 1 93 ? 8.441 13.330 2.529 1.00 60.22 93 GLU A C 1
ATOM 705 O O . GLU A 1 93 ? 7.809 12.823 3.454 1.00 60.22 93 GLU A O 1
ATOM 710 N N . ASP A 1 94 ? 7.825 13.981 1.535 1.00 60.41 94 ASP A N 1
ATOM 71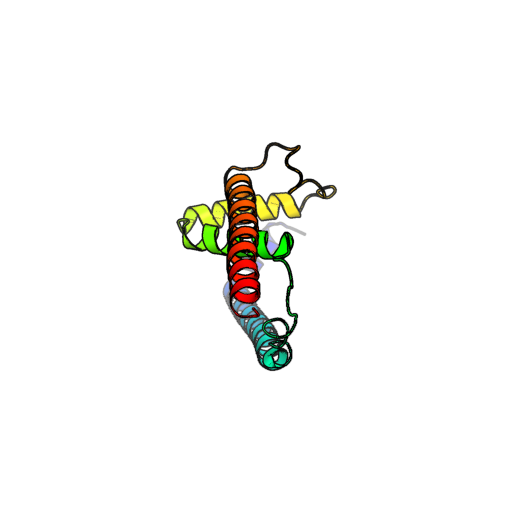1 C CA . ASP A 1 94 ? 6.460 14.508 1.613 1.00 60.41 94 ASP A CA 1
ATOM 712 C C . ASP A 1 94 ? 5.384 13.583 1.017 1.00 60.41 94 ASP A C 1
ATOM 714 O O . ASP A 1 94 ? 4.209 13.936 0.920 1.00 60.41 94 ASP A O 1
ATOM 718 N N . LEU A 1 95 ? 5.748 12.356 0.619 1.00 63.59 95 LEU A N 1
ATOM 719 C CA . LEU A 1 95 ? 4.812 11.403 -0.003 1.00 63.59 95 LEU A CA 1
ATOM 720 C C . LEU A 1 95 ? 3.619 11.020 0.892 1.00 63.59 95 LEU A C 1
ATOM 722 O O . LEU A 1 95 ? 2.634 10.477 0.393 1.0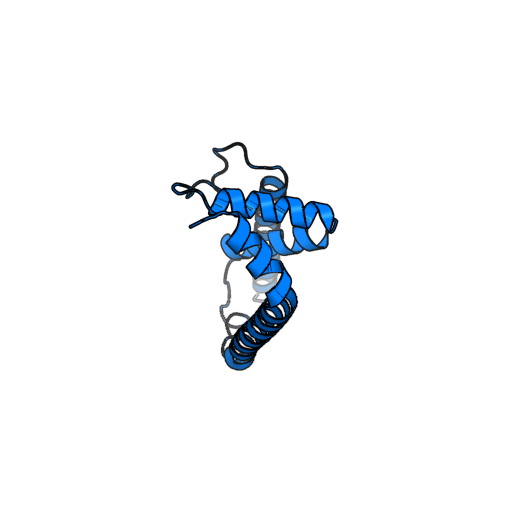0 63.59 95 LEU A O 1
ATOM 726 N N . TRP A 1 96 ? 3.721 11.292 2.192 1.00 63.19 96 TRP A N 1
ATOM 727 C CA . TRP A 1 96 ? 2.746 10.922 3.217 1.00 63.19 96 TRP A CA 1
ATOM 728 C C . TRP A 1 96 ? 2.226 12.119 4.025 1.00 63.19 96 TRP A C 1
ATOM 730 O O . TRP A 1 96 ? 1.417 11.926 4.938 1.00 63.19 96 TRP A O 1
ATOM 740 N N . THR A 1 97 ? 2.699 13.337 3.735 1.00 60.53 97 THR A N 1
ATOM 741 C CA . THR A 1 97 ? 2.373 14.560 4.492 1.00 60.53 97 THR A CA 1
ATOM 742 C C . THR A 1 97 ? 1.198 15.344 3.901 1.00 60.53 97 THR A C 1
ATOM 744 O O . THR A 1 97 ? 0.731 16.288 4.531 1.00 60.53 97 THR A O 1
ATOM 747 N N . GLY A 1 98 ? 0.628 14.906 2.772 1.00 56.56 98 GLY A N 1
ATOM 748 C CA . GLY A 1 98 ? -0.656 15.405 2.261 1.00 56.56 98 GLY A CA 1
ATOM 749 C C . GLY A 1 98 ? -0.598 16.768 1.565 1.00 56.56 98 GLY A C 1
ATOM 750 O O . GLY A 1 98 ? -1.645 17.295 1.194 1.00 56.56 98 GLY A O 1
ATOM 751 N N . GLU A 1 99 ? 0.596 17.335 1.383 1.00 58.50 99 GLU A N 1
ATOM 752 C CA . GLU A 1 99 ? 0.798 18.659 0.780 1.00 58.50 99 GLU A CA 1
ATOM 753 C C . GLU A 1 99 ? 0.860 18.606 -0.761 1.00 58.50 99 GLU A C 1
ATOM 755 O O . GLU A 1 99 ? 0.579 19.595 -1.439 1.00 58.50 99 GLU A O 1
ATOM 760 N N . GLU A 1 100 ? 1.144 17.430 -1.338 1.00 63.25 100 GLU A N 1
ATOM 761 C CA . GLU A 1 100 ? 1.205 17.210 -2.785 1.00 63.25 100 GLU A CA 1
ATOM 762 C C . GLU A 1 100 ? -0.040 16.466 -3.306 1.00 63.25 100 GLU A C 1
ATOM 764 O O . GLU A 1 100 ? -0.699 15.709 -2.592 1.00 63.25 100 GLU A O 1
ATOM 769 N N . LYS A 1 101 ? -0.369 16.642 -4.594 1.00 70.00 101 LYS A N 1
ATOM 770 C CA . LYS A 1 101 ? -1.474 15.936 -5.262 1.00 70.00 101 LYS A CA 1
ATOM 771 C C . LYS A 1 101 ? -1.131 14.441 -5.392 1.00 70.00 101 LYS A C 1
ATOM 773 O O . LYS A 1 101 ? -0.577 13.980 -6.398 1.00 70.00 101 LYS A O 1
ATOM 778 N N . HIS A 1 102 ? -1.404 13.689 -4.332 1.00 74.50 102 HIS A N 1
ATOM 779 C CA . HIS A 1 102 ? -1.205 12.249 -4.286 1.00 74.50 102 HIS A CA 1
ATOM 780 C C . HIS A 1 102 ? -2.195 11.536 -5.221 1.00 74.50 102 HIS A C 1
ATOM 782 O O . HIS A 1 102 ? -3.321 12.004 -5.409 1.00 74.50 102 HIS A O 1
ATOM 788 N N . PRO A 1 103 ? -1.789 10.408 -5.828 1.00 81.25 103 PRO A N 1
ATOM 789 C CA . PRO A 1 103 ? -2.691 9.564 -6.591 1.00 81.25 103 PRO A CA 1
ATOM 790 C C . PRO A 1 103 ? -3.734 8.951 -5.650 1.00 81.25 103 PRO A C 1
ATOM 792 O O . PRO A 1 103 ? -3.456 8.690 -4.477 1.00 81.25 103 PRO A O 1
ATOM 795 N N . ASP A 1 104 ? -4.926 8.680 -6.176 1.00 85.38 104 ASP A N 1
ATOM 796 C CA . ASP A 1 104 ? -6.088 8.283 -5.372 1.00 85.38 104 ASP A CA 1
ATOM 797 C C . ASP A 1 104 ? -5.835 7.053 -4.485 1.00 85.38 104 ASP A C 1
ATOM 799 O O . ASP A 1 104 ? -6.377 6.962 -3.384 1.00 85.38 104 ASP A O 1
ATOM 803 N N . PHE A 1 105 ? -4.979 6.118 -4.915 1.00 84.81 105 PHE A N 1
ATOM 804 C CA . PHE A 1 105 ? -4.641 4.937 -4.116 1.00 84.81 105 PHE A CA 1
ATOM 805 C C . PHE A 1 105 ? -3.852 5.277 -2.841 1.00 84.81 105 PHE A C 1
ATOM 807 O O . PHE A 1 105 ? -4.054 4.626 -1.819 1.00 84.81 105 PHE A O 1
ATOM 814 N N . ILE A 1 106 ? -3.002 6.312 -2.860 1.00 85.69 106 ILE A N 1
ATOM 815 C CA . ILE A 1 106 ? -2.286 6.776 -1.661 1.00 85.69 106 ILE A CA 1
ATOM 816 C C . ILE A 1 106 ? -3.275 7.411 -0.686 1.00 85.69 106 ILE A C 1
ATOM 818 O O . ILE A 1 106 ? -3.230 7.098 0.500 1.00 85.69 106 ILE A O 1
ATOM 822 N N . ASN A 1 107 ? -4.227 8.210 -1.178 1.00 86.94 107 ASN A N 1
ATOM 823 C CA . ASN A 1 107 ? -5.275 8.790 -0.332 1.00 86.94 107 ASN A CA 1
ATOM 824 C C . ASN A 1 107 ? -6.114 7.699 0.350 1.00 86.94 107 ASN A C 1
ATOM 826 O O . ASN A 1 107 ? -6.375 7.789 1.548 1.00 86.94 107 ASN A O 1
ATOM 830 N N . LYS A 1 108 ? -6.463 6.627 -0.377 1.00 88.25 108 LYS A N 1
ATOM 831 C CA . LYS A 1 108 ? -7.144 5.452 0.196 1.00 88.25 108 LYS A CA 1
ATOM 832 C C . LYS A 1 108 ? -6.313 4.781 1.291 1.00 88.25 108 LYS A C 1
ATOM 834 O O . LYS A 1 108 ? -6.861 4.426 2.330 1.00 88.25 108 LYS A O 1
ATOM 839 N N . ILE A 1 109 ? -5.005 4.621 1.079 1.00 87.00 109 ILE A N 1
ATOM 840 C CA . ILE A 1 109 ? -4.093 4.028 2.069 1.00 87.00 109 ILE A CA 1
ATOM 841 C C . ILE A 1 109 ? -4.004 4.906 3.323 1.00 87.00 109 ILE A C 1
ATOM 843 O O . ILE A 1 109 ? -4.155 4.390 4.427 1.00 87.00 109 ILE A O 1
ATOM 847 N N . VAL A 1 110 ? -3.800 6.219 3.166 1.00 86.88 110 VAL A N 1
ATOM 848 C CA . VAL A 1 110 ? -3.704 7.170 4.287 1.00 86.88 110 VAL A CA 1
ATOM 849 C C . VAL A 1 110 ? -5.007 7.185 5.081 1.00 86.88 110 VAL A C 1
ATOM 851 O O . VAL A 1 110 ? -4.984 6.916 6.281 1.00 86.88 110 VAL A O 1
ATOM 854 N N . GLN A 1 111 ? -6.146 7.367 4.408 1.00 89.44 111 GLN A N 1
ATOM 855 C CA . GLN A 1 111 ? -7.459 7.341 5.049 1.00 89.44 111 GLN A CA 1
ATOM 856 C C . GLN A 1 111 ? -7.677 6.035 5.822 1.00 89.44 111 GLN A C 1
ATOM 858 O O . GLN A 1 111 ? -8.083 6.050 6.985 1.00 89.44 111 GLN A O 1
ATOM 863 N N . ARG A 1 112 ? -7.371 4.892 5.199 1.00 89.62 112 ARG A N 1
ATOM 864 C CA . ARG A 1 112 ? -7.559 3.588 5.832 1.00 89.62 112 ARG A CA 1
ATOM 865 C C . ARG A 1 112 ? -6.628 3.383 7.029 1.00 89.62 112 ARG A C 1
ATOM 867 O O . ARG A 1 112 ? -7.038 2.789 8.025 1.00 89.62 112 ARG A O 1
ATOM 874 N N . SER A 1 113 ? -5.402 3.894 6.964 1.00 87.62 113 SER A N 1
ATOM 875 C CA . SER A 1 113 ? -4.462 3.845 8.088 1.00 87.62 113 SER A CA 1
ATOM 876 C C . SER A 1 113 ? -4.961 4.660 9.289 1.00 87.62 113 SER A C 1
ATOM 878 O O . SER A 1 113 ? -4.922 4.172 10.422 1.00 87.62 113 SER A O 1
ATOM 880 N N . ASP A 1 114 ? -5.541 5.840 9.047 1.00 88.88 114 ASP A N 1
ATOM 881 C CA . ASP A 1 114 ? -6.123 6.687 10.094 1.00 88.88 114 ASP A CA 1
ATOM 882 C C . ASP A 1 114 ? -7.339 6.018 10.753 1.00 88.88 114 ASP A C 1
ATOM 884 O O . ASP A 1 114 ? -7.502 6.058 11.980 1.00 88.88 114 ASP A O 1
ATOM 888 N N . GLU A 1 115 ? -8.180 5.351 9.956 1.00 89.94 115 GLU A N 1
ATOM 889 C CA . GLU A 1 115 ? -9.294 4.543 10.457 1.00 89.94 115 GLU A CA 1
ATOM 890 C C . GLU A 1 115 ? -8.805 3.428 11.389 1.00 89.94 115 GLU A C 1
ATOM 892 O O . GLU A 1 115 ? -9.313 3.310 12.508 1.00 89.94 115 GLU A O 1
ATOM 897 N N . MET A 1 116 ? -7.786 2.660 10.979 1.00 87.19 116 MET A N 1
ATOM 898 C CA . MET A 1 116 ? -7.209 1.580 11.792 1.00 87.19 116 MET A CA 1
ATOM 899 C C . MET A 1 116 ? -6.661 2.094 13.125 1.00 87.19 116 MET A C 1
ATOM 901 O O . MET A 1 116 ? -6.940 1.515 14.178 1.00 87.19 116 MET A O 1
ATOM 905 N N . MET A 1 117 ? -5.933 3.212 13.108 1.00 86.94 117 MET A N 1
ATOM 906 C CA . MET A 1 117 ? -5.411 3.828 14.329 1.00 86.94 117 MET A CA 1
ATOM 907 C C . MET A 1 117 ? -6.532 4.310 15.256 1.00 86.94 117 MET A C 1
ATOM 909 O O . MET A 1 117 ? -6.452 4.166 16.481 1.00 86.94 117 MET A O 1
ATOM 913 N N . ASN A 1 118 ? -7.598 4.886 14.698 1.00 90.06 118 ASN A N 1
ATOM 914 C CA . ASN A 1 118 ? -8.746 5.331 15.481 1.00 90.06 118 ASN A CA 1
ATOM 915 C C . ASN A 1 118 ? -9.525 4.146 16.072 1.00 90.06 118 ASN A C 1
ATOM 917 O O . ASN A 1 118 ? -9.983 4.210 17.216 1.00 90.06 118 ASN A O 1
ATOM 921 N N . GLU A 1 119 ? -9.667 3.053 15.324 1.00 88.88 119 GLU A N 1
ATOM 922 C CA . GLU A 1 119 ? -10.248 1.807 15.820 1.00 88.88 119 GLU A CA 1
ATOM 923 C C . GLU A 1 119 ? -9.417 1.199 16.950 1.00 88.88 119 GLU A C 1
ATOM 925 O O . GLU A 1 119 ? -9.989 0.845 17.983 1.00 88.88 119 GLU A O 1
ATOM 930 N N . ASP A 1 120 ? -8.090 1.136 16.808 1.00 84.56 120 ASP A N 1
ATOM 931 C CA . ASP A 1 120 ? -7.186 0.657 17.860 1.00 84.56 120 ASP A CA 1
ATOM 932 C C . ASP A 1 120 ? -7.325 1.510 19.130 1.00 84.56 120 ASP A C 1
ATOM 934 O O . ASP A 1 120 ? -7.547 0.997 20.233 1.00 84.56 120 ASP A O 1
ATOM 938 N N . ARG A 1 121 ? -7.350 2.840 18.973 1.00 86.38 121 ARG A N 1
ATOM 939 C CA . ARG A 1 121 ? -7.595 3.781 20.076 1.00 86.38 121 ARG A CA 1
ATOM 940 C C . ARG A 1 121 ? -8.947 3.536 20.754 1.00 86.38 121 ARG A C 1
ATOM 942 O O . ARG A 1 121 ? -9.034 3.577 21.983 1.00 86.38 121 ARG A O 1
ATOM 949 N N . LYS A 1 122 ? -10.012 3.280 19.985 1.00 87.62 122 LYS A N 1
ATOM 950 C CA . LYS A 1 122 ? -11.347 2.962 20.526 1.00 87.62 122 LYS A CA 1
ATOM 951 C C . LYS A 1 122 ? -11.361 1.620 21.258 1.00 87.62 122 LYS A C 1
ATOM 953 O O . LYS A 1 122 ? -11.957 1.543 22.332 1.00 87.62 122 LYS A O 1
ATOM 958 N N . ARG A 1 123 ? -10.710 0.585 20.715 1.00 83.75 123 ARG A N 1
ATOM 959 C CA . ARG A 1 123 ? -10.595 -0.741 21.350 1.00 83.75 123 ARG A CA 1
ATOM 960 C C . ARG A 1 123 ? -9.915 -0.627 22.709 1.00 83.75 123 ARG A C 1
ATOM 962 O O . ARG A 1 123 ? -10.488 -1.071 23.697 1.00 83.75 123 ARG A O 1
ATOM 969 N N . ARG A 1 124 ? -8.791 0.089 22.788 1.00 78.50 124 ARG A N 1
ATOM 970 C CA . ARG A 1 124 ? -8.082 0.345 24.054 1.00 78.50 124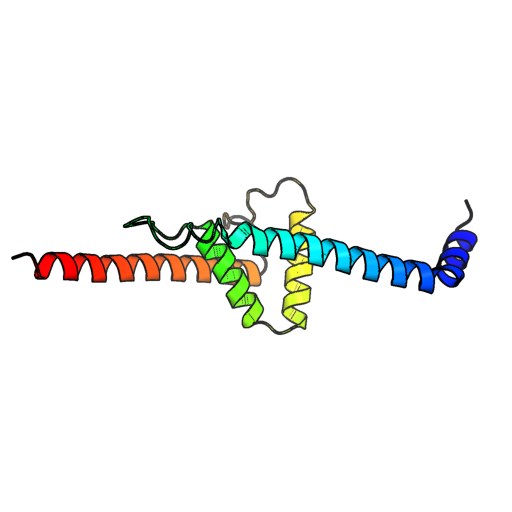 ARG A CA 1
ATOM 971 C C . ARG A 1 124 ? -8.935 1.054 25.088 1.00 78.50 124 ARG A C 1
ATOM 973 O O . ARG A 1 124 ? -8.932 0.657 26.247 1.00 78.50 124 ARG A O 1
ATOM 980 N N . ARG A 1 125 ? -9.682 2.087 24.679 1.00 82.69 125 ARG A N 1
ATOM 981 C CA . ARG A 1 125 ? -10.595 2.792 25.590 1.00 82.69 125 ARG A CA 1
ATOM 982 C C . ARG A 1 125 ? -11.618 1.833 26.187 1.00 82.69 125 ARG A C 1
ATOM 984 O O . ARG A 1 125 ? -11.842 1.885 27.389 1.00 82.69 125 ARG A O 1
ATOM 991 N N . ARG A 1 126 ? -12.200 0.940 25.381 1.00 81.69 126 ARG A N 1
ATOM 992 C CA . ARG A 1 126 ? -13.154 -0.067 25.871 1.00 81.69 126 ARG A CA 1
ATOM 993 C C . ARG A 1 126 ? -12.486 -1.031 26.851 1.00 81.69 126 ARG A C 1
ATOM 995 O O . ARG A 1 126 ? -12.975 -1.158 27.965 1.00 81.69 126 ARG A O 1
ATOM 1002 N N . THR A 1 127 ? -11.354 -1.632 26.491 1.00 75.44 127 THR A N 1
ATOM 1003 C CA . THR A 1 127 ? -10.657 -2.598 27.358 1.00 75.44 127 THR A CA 1
ATOM 1004 C C . THR A 1 127 ? -10.197 -1.968 28.674 1.00 75.44 127 THR A C 1
ATOM 1006 O O . THR A 1 127 ? -10.446 -2.528 29.734 1.00 75.44 127 THR A O 1
ATOM 1009 N N . GLY A 1 128 ? -9.634 -0.755 28.636 1.00 67.62 128 GLY A N 1
ATOM 1010 C CA . GLY A 1 128 ? -9.238 -0.026 29.846 1.00 67.62 128 GLY A CA 1
ATOM 1011 C C . GLY A 1 128 ? -10.414 0.400 30.735 1.00 67.62 128 GLY A C 1
ATOM 1012 O O . GLY A 1 128 ? -10.232 0.576 31.935 1.00 67.62 128 GLY A O 1
ATOM 1013 N N . SER A 1 129 ? -11.623 0.535 30.173 1.00 61.75 129 SER A N 1
ATOM 1014 C CA . SER A 1 129 ? -12.844 0.793 30.954 1.00 61.75 129 SER A CA 1
ATOM 1015 C C . SER A 1 129 ? -13.308 -0.455 31.709 1.00 61.75 129 SER A C 1
ATOM 1017 O O . SER A 1 129 ? -13.740 -0.346 32.851 1.00 61.75 129 SER A O 1
ATOM 1019 N N . TYR A 1 130 ? -13.192 -1.634 31.087 1.00 58.62 130 TYR A N 1
ATOM 1020 C CA . TYR A 1 130 ? -13.577 -2.914 31.692 1.00 58.62 130 TYR A CA 1
ATOM 1021 C C . TYR A 1 130 ? -12.635 -3.319 32.831 1.00 58.62 130 TYR A C 1
ATOM 1023 O O . TYR A 1 130 ? -13.106 -3.666 33.907 1.00 58.62 130 TYR A O 1
ATOM 1031 N N . SER A 1 131 ? -11.317 -3.175 32.656 1.00 58.88 131 SER A N 1
ATOM 1032 C CA . SER A 1 131 ? -10.340 -3.515 33.705 1.00 58.88 131 SER A CA 1
ATOM 1033 C C . SER A 1 131 ? -10.444 -2.644 34.963 1.00 58.88 131 SER A C 1
ATOM 1035 O O . SER A 1 131 ? -9.952 -3.034 36.014 1.00 58.88 131 SER A O 1
ATOM 1037 N N . ARG A 1 132 ? -11.076 -1.465 34.874 1.00 56.81 132 ARG A N 1
ATOM 1038 C CA . ARG A 1 132 ? -11.320 -0.581 36.024 1.00 56.81 132 ARG A CA 1
ATOM 1039 C C . ARG A 1 132 ? -12.609 -0.924 36.781 1.00 56.81 132 ARG A C 1
ATOM 1041 O O . ARG A 1 132 ? -12.708 -0.581 37.948 1.00 56.81 132 ARG A O 1
ATOM 1048 N N . ALA A 1 133 ? -13.569 -1.583 36.133 1.00 57.75 133 ALA A N 1
ATOM 1049 C CA . ALA A 1 133 ? -14.857 -1.938 36.730 1.00 57.75 133 ALA A CA 1
ATOM 1050 C C . ALA A 1 133 ? -14.831 -3.267 37.512 1.00 57.75 133 ALA A C 1
ATOM 1052 O O . ALA A 1 133 ? -15.725 -3.503 38.312 1.00 57.75 133 ALA A O 1
ATOM 1053 N N . GLU A 1 134 ? -13.826 -4.123 37.299 1.00 57.53 134 GLU A N 1
ATOM 1054 C CA . GLU A 1 134 ? -13.670 -5.407 38.015 1.00 57.53 134 GLU A CA 1
ATOM 1055 C C . GLU A 1 134 ? -12.693 -5.337 39.207 1.00 57.53 134 GLU A C 1
ATOM 1057 O O . GLU A 1 134 ? -12.410 -6.352 39.838 1.00 57.53 134 GLU A O 1
ATOM 1062 N N . GLY A 1 135 ? -12.151 -4.150 39.502 1.00 56.75 135 GLY A N 1
ATOM 1063 C CA . GLY A 1 135 ? -11.200 -3.916 40.596 1.00 56.75 135 GLY A CA 1
ATOM 1064 C C . GLY A 1 135 ? -11.784 -3.230 41.837 1.00 56.75 135 GLY A C 1
ATOM 1065 O O . GLY A 1 135 ? -11.001 -2.836 42.700 1.00 56.75 135 GLY A O 1
ATOM 1066 N N . GLU A 1 13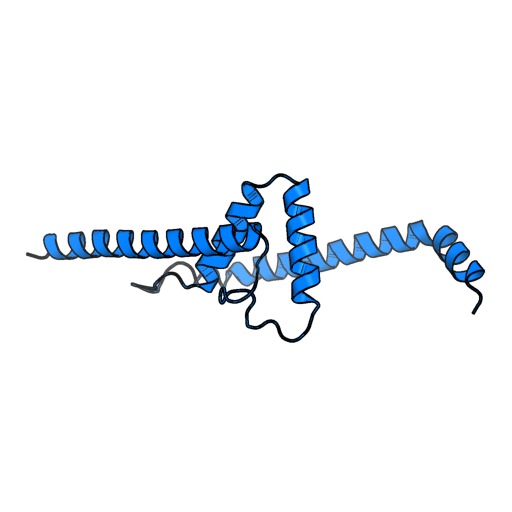6 ? -13.108 -3.054 41.911 1.00 46.03 136 GLU A N 1
ATOM 1067 C CA . GLU A 1 136 ? -13.834 -2.485 43.064 1.00 46.03 136 GLU A CA 1
ATOM 1068 C C . GLU A 1 136 ? -14.699 -3.536 43.771 1.00 46.03 136 GLU A C 1
ATOM 1070 O O . GLU A 1 136 ? -15.352 -4.343 43.069 1.00 46.03 136 GLU A O 1
#

Sequence (136 aa):
MSLSRIVQFSRDNFAAFATASIGASMLAGWACLSFVERGKGISDCGDRLEGNTMSRDEAVVRAMVENARNSTWRENLENAASAQERFALPGREDLWTGEEKHPDFINKIVQRSDEMMNEDRKRRRRTGSYSRAEGE